Protein AF-A0A821LJR6-F1 (afdb_monomer)

Mean predicted aligned error: 12.1 Å

Foldseek 3Di:
DVVVVVVVVVVVVVVLVVVLVVLVVQLVPDPDPVSVVVSVVVNCVSVVPDPVRVVVVVVVVVVCPVPPDDPDDDD

Structure (mmCIF, N/CA/C/O backbone):
data_AF-A0A821LJR6-F1
#
_entry.id   AF-A0A821LJR6-F1
#
loop_
_atom_site.group_PDB
_atom_site.id
_atom_site.type_symbol
_atom_site.label_atom_i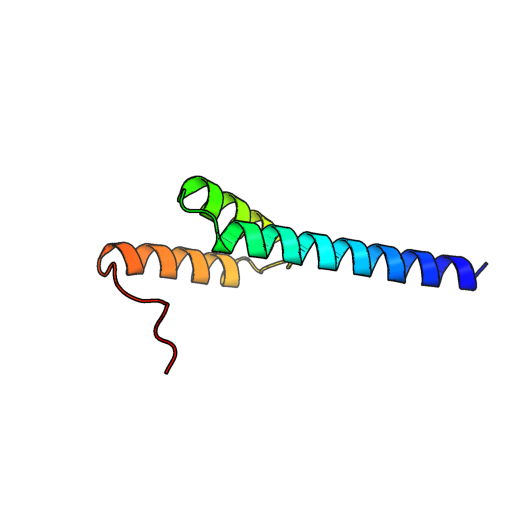d
_atom_site.label_alt_id
_atom_site.label_comp_id
_atom_site.label_asym_id
_atom_site.label_entity_id
_atom_site.label_seq_id
_atom_site.pdbx_PDB_ins_code
_atom_site.Cartn_x
_atom_site.Cartn_y
_atom_site.Cartn_z
_atom_site.occupancy
_atom_site.B_iso_or_equiv
_atom_site.auth_seq_id
_atom_site.auth_comp_id
_atom_site.auth_asym_id
_atom_site.auth_atom_id
_atom_site.pdbx_PDB_model_num
ATOM 1 N N . LYS A 1 1 ? 17.187 -7.684 -33.263 1.00 51.97 1 LYS A N 1
ATOM 2 C CA . LYS A 1 1 ? 17.367 -7.641 -31.786 1.00 51.97 1 LYS A CA 1
ATOM 3 C C . LYS A 1 1 ? 16.594 -6.502 -31.093 1.00 51.97 1 LYS A C 1
ATOM 5 O O . LYS A 1 1 ? 16.364 -6.618 -29.903 1.00 51.97 1 LYS A O 1
ATOM 10 N N . LEU A 1 2 ? 16.128 -5.458 -31.802 1.00 54.47 2 LEU A N 1
ATOM 11 C CA . LEU A 1 2 ? 15.362 -4.340 -31.212 1.00 54.47 2 LEU A CA 1
ATOM 12 C C . LEU A 1 2 ? 13.883 -4.660 -30.879 1.00 54.47 2 LEU A C 1
ATOM 14 O O . LEU A 1 2 ? 13.274 -3.978 -30.065 1.00 54.47 2 LEU A O 1
ATOM 18 N N . SER A 1 3 ? 13.293 -5.676 -31.518 1.00 58.34 3 SER A N 1
ATOM 19 C CA . SER A 1 3 ? 11.887 -6.076 -31.344 1.00 58.34 3 SER A CA 1
ATOM 20 C C . SER A 1 3 ? 11.639 -6.888 -30.068 1.00 58.34 3 SER A C 1
ATOM 22 O O . SER A 1 3 ? 10.641 -6.665 -29.391 1.00 58.34 3 SER A O 1
ATOM 24 N N . THR A 1 4 ? 12.568 -7.769 -29.693 1.00 55.38 4 THR A N 1
ATOM 25 C CA . THR A 1 4 ? 12.496 -8.576 -28.461 1.00 55.38 4 THR A CA 1
ATOM 26 C C . THR A 1 4 ? 12.504 -7.693 -27.209 1.00 55.38 4 THR A C 1
ATOM 28 O O . THR A 1 4 ? 11.680 -7.857 -26.321 1.00 55.38 4 THR A O 1
ATOM 31 N N . GLN A 1 5 ? 13.345 -6.656 -27.201 1.00 54.62 5 GLN A N 1
ATOM 32 C CA . GLN A 1 5 ? 13.533 -5.770 -26.051 1.00 54.62 5 GLN A CA 1
ATOM 33 C C . GLN A 1 5 ? 12.298 -4.908 -25.722 1.00 54.62 5 GLN A C 1
ATOM 35 O O . GLN A 1 5 ? 12.081 -4.564 -24.563 1.00 54.62 5 GLN A O 1
ATOM 40 N N . ARG A 1 6 ? 11.471 -4.564 -26.725 1.00 56.62 6 ARG A N 1
ATOM 41 C CA . ARG A 1 6 ? 10.206 -3.838 -26.499 1.00 56.62 6 ARG A CA 1
ATOM 42 C C . ARG A 1 6 ? 9.127 -4.736 -25.897 1.00 56.62 6 ARG A C 1
ATOM 44 O O . ARG A 1 6 ? 8.410 -4.285 -25.011 1.00 56.62 6 ARG A O 1
ATOM 51 N N . ASN A 1 7 ? 9.040 -5.991 -26.341 1.00 55.56 7 ASN A N 1
ATOM 52 C CA . ASN A 1 7 ? 8.089 -6.962 -25.791 1.00 55.56 7 ASN A CA 1
ATOM 53 C C . ASN A 1 7 ? 8.421 -7.329 -24.337 1.00 55.56 7 ASN A C 1
ATOM 55 O O . ASN A 1 7 ? 7.517 -7.433 -23.509 1.00 55.56 7 ASN A O 1
ATOM 59 N N . ASP A 1 8 ? 9.707 -7.420 -23.996 1.00 59.22 8 ASP A N 1
ATOM 60 C CA . ASP A 1 8 ? 10.143 -7.659 -22.614 1.00 59.22 8 ASP A CA 1
ATOM 61 C C . ASP A 1 8 ? 9.829 -6.473 -21.684 1.00 59.22 8 ASP A C 1
ATOM 63 O O . ASP A 1 8 ? 9.625 -6.652 -20.486 1.00 59.22 8 ASP A O 1
ATOM 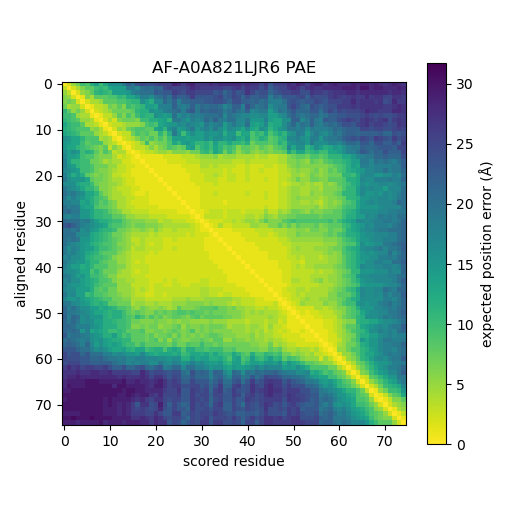67 N N . LEU A 1 9 ? 9.797 -5.245 -22.213 1.00 60.22 9 LEU A N 1
ATOM 68 C CA . LEU A 1 9 ? 9.437 -4.053 -21.441 1.00 60.22 9 LEU A CA 1
ATOM 69 C C . LEU A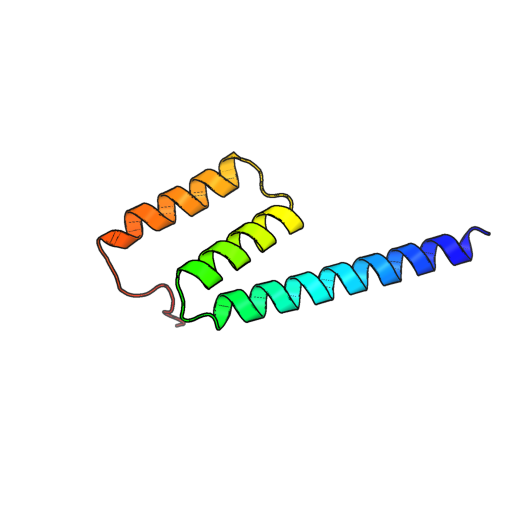 1 9 ? 7.921 -3.969 -21.201 1.00 60.22 9 LEU A C 1
ATO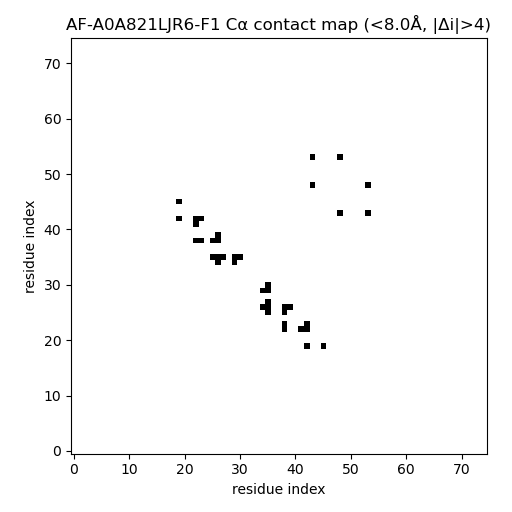M 71 O O . LEU A 1 9 ? 7.489 -3.633 -20.102 1.00 60.22 9 LEU A O 1
ATOM 75 N N . LEU A 1 10 ? 7.123 -4.293 -22.224 1.00 58.84 10 LEU A N 1
ATOM 76 C CA . LEU A 1 10 ? 5.658 -4.333 -22.153 1.00 58.84 10 LEU A CA 1
ATOM 77 C C . LEU A 1 10 ? 5.174 -5.362 -21.128 1.00 58.84 10 LEU A C 1
ATOM 79 O O . LEU A 1 10 ? 4.443 -5.004 -20.211 1.00 58.84 10 LEU A O 1
ATOM 83 N N . THR A 1 11 ? 5.672 -6.594 -21.218 1.00 62.41 11 THR A N 1
ATOM 84 C CA . THR A 1 11 ? 5.322 -7.672 -20.278 1.00 62.41 11 THR A CA 1
ATOM 85 C C . THR A 1 11 ? 5.736 -7.344 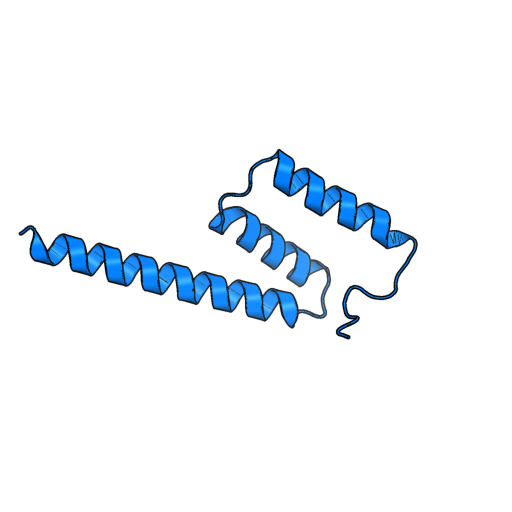-18.842 1.00 62.41 11 THR A C 1
ATOM 87 O O . THR A 1 11 ? 4.948 -7.518 -17.916 1.00 62.41 11 THR A O 1
ATOM 90 N N . LYS A 1 12 ? 6.931 -6.777 -18.624 1.00 62.03 12 LYS A N 1
ATOM 91 C CA . LYS A 1 12 ? 7.358 -6.309 -17.290 1.00 62.03 12 LYS A CA 1
ATOM 92 C C . LYS A 1 12 ? 6.453 -5.214 -16.723 1.00 62.03 12 LYS A C 1
ATOM 94 O O . LYS A 1 12 ? 6.162 -5.230 -15.528 1.00 62.03 12 LYS A O 1
ATOM 99 N N . ASN A 1 13 ? 6.012 -4.276 -17.558 1.00 63.97 13 ASN A N 1
ATOM 100 C CA . ASN A 1 13 ? 5.105 -3.213 -17.131 1.00 63.97 13 ASN A CA 1
ATOM 101 C C . ASN A 1 13 ? 3.708 -3.756 -16.797 1.00 63.97 13 ASN A C 1
ATOM 103 O O . ASN A 1 13 ? 3.139 -3.355 -15.785 1.00 63.97 13 ASN A O 1
ATOM 107 N N . GLU A 1 14 ? 3.184 -4.699 -17.581 1.00 65.88 14 GLU A N 1
ATOM 108 C CA . GLU A 1 14 ? 1.910 -5.376 -17.296 1.00 65.88 14 GLU A CA 1
ATOM 109 C C . GLU A 1 14 ? 1.965 -6.160 -15.978 1.00 65.88 14 GLU A C 1
ATOM 111 O O . GLU A 1 14 ? 1.116 -5.960 -15.108 1.00 65.88 14 GLU A O 1
ATOM 116 N N . HIS A 1 15 ? 3.020 -6.954 -15.764 1.00 67.19 15 HIS A N 1
ATOM 117 C CA . HIS A 1 15 ? 3.222 -7.681 -14.508 1.00 67.19 15 HIS A CA 1
ATOM 118 C C . HIS A 1 15 ? 3.341 -6.750 -13.292 1.00 67.19 15 HIS A C 1
ATOM 120 O O . HIS A 1 15 ? 2.811 -7.061 -12.224 1.00 67.19 15 HIS A O 1
ATOM 126 N N . ASN A 1 16 ? 3.986 -5.589 -13.448 1.00 78.44 16 ASN A N 1
ATOM 127 C CA . ASN A 1 16 ? 4.044 -4.578 -12.391 1.00 78.44 16 ASN A CA 1
ATOM 128 C C . ASN A 1 16 ? 2.661 -4.001 -12.066 1.00 78.44 16 ASN A C 1
ATOM 130 O O . ASN A 1 16 ? 2.334 -3.809 -10.895 1.00 78.44 16 ASN A O 1
ATOM 134 N N . ILE A 1 17 ? 1.835 -3.741 -13.080 1.00 86.62 17 ILE A N 1
ATOM 135 C CA . ILE A 1 17 ? 0.483 -3.207 -12.888 1.00 86.62 17 ILE A CA 1
ATOM 136 C C . ILE A 1 17 ? -0.429 -4.231 -12.208 1.00 86.62 17 ILE A C 1
ATOM 138 O O . ILE A 1 17 ? -1.163 -3.870 -11.286 1.00 86.62 17 ILE A O 1
ATOM 142 N N . ASP A 1 18 ? -0.371 -5.500 -12.603 1.00 87.94 18 ASP A N 1
ATOM 143 C CA . ASP A 1 18 ? -1.181 -6.546 -11.970 1.00 87.94 18 ASP A CA 1
ATOM 144 C C . ASP A 1 18 ? -0.767 -6.797 -10.518 1.00 87.94 18 ASP A C 1
ATOM 146 O O . ASP A 1 18 ? -1.622 -6.974 -9.645 1.00 87.94 18 ASP A O 1
ATOM 150 N N . TYR A 1 19 ? 0.530 -6.694 -10.220 1.00 86.31 19 TYR A N 1
ATOM 151 C CA . TYR A 1 19 ? 1.010 -6.717 -8.843 1.00 86.31 19 TYR A CA 1
ATOM 152 C C . TYR A 1 19 ? 0.454 -5.544 -8.018 1.00 86.31 19 TYR A C 1
ATOM 154 O O . TYR A 1 19 ? -0.074 -5.762 -6.926 1.00 86.31 19 TYR A O 1
ATOM 162 N N . ILE A 1 20 ? 0.487 -4.314 -8.548 1.00 89.75 20 ILE A N 1
ATOM 163 C CA . ILE A 1 20 ? -0.075 -3.132 -7.869 1.00 89.75 20 ILE A CA 1
ATOM 164 C C . ILE A 1 20 ? -1.573 -3.310 -7.594 1.00 89.75 20 ILE A C 1
ATOM 166 O O . ILE A 1 20 ? -2.021 -3.028 -6.480 1.00 89.75 20 ILE A O 1
ATOM 170 N N . LYS A 1 21 ? -2.346 -3.809 -8.571 1.00 91.69 21 LYS A N 1
ATOM 171 C CA . LYS A 1 21 ? -3.784 -4.084 -8.398 1.00 91.69 21 LYS A CA 1
ATOM 172 C C . LYS A 1 21 ? -4.029 -5.062 -7.251 1.00 91.69 21 LYS A C 1
ATOM 174 O O . LYS A 1 21 ? -4.890 -4.796 -6.416 1.00 91.69 21 LYS A O 1
ATOM 179 N N . ASN A 1 22 ? -3.256 -6.146 -7.176 1.00 92.19 22 ASN A N 1
ATOM 180 C CA . ASN A 1 22 ? -3.394 -7.136 -6.108 1.00 92.19 22 ASN A CA 1
ATOM 181 C C . ASN A 1 22 ? -3.089 -6.534 -4.735 1.00 92.19 22 ASN A C 1
ATOM 183 O O . ASN A 1 22 ? -3.892 -6.675 -3.813 1.00 92.19 22 ASN A O 1
ATOM 187 N N . VAL A 1 23 ? -1.974 -5.810 -4.595 1.00 90.62 23 VAL A N 1
ATOM 188 C CA . VAL A 1 23 ? -1.621 -5.153 -3.324 1.00 90.62 23 VAL A CA 1
ATOM 189 C C . VAL A 1 23 ? -2.709 -4.154 -2.910 1.00 90.62 23 VAL A C 1
ATOM 191 O O . VAL A 1 23 ? -3.102 -4.114 -1.742 1.00 90.62 23 VAL A O 1
ATOM 194 N N . PHE A 1 24 ? -3.247 -3.386 -3.860 1.00 92.50 24 PHE A N 1
ATOM 195 C CA . PHE A 1 24 ? -4.326 -2.433 -3.600 1.00 92.50 24 PHE A CA 1
ATOM 196 C C . PHE A 1 24 ? -5.630 -3.122 -3.180 1.00 92.50 24 PHE A C 1
ATOM 198 O O . PHE A 1 24 ? -6.271 -2.705 -2.216 1.00 92.50 24 PHE A O 1
ATOM 205 N N . TYR A 1 25 ? -6.000 -4.216 -3.846 1.00 92.62 25 TYR A N 1
ATOM 206 C CA . TYR A 1 25 ? -7.179 -5.005 -3.496 1.00 92.62 25 TYR A CA 1
ATOM 207 C C . TYR A 1 25 ? -7.067 -5.599 -2.084 1.00 92.62 25 TYR A C 1
ATOM 209 O O . TYR A 1 25 ? -7.986 -5.464 -1.274 1.00 92.62 25 TYR A O 1
ATOM 217 N N . HIS A 1 26 ? -5.906 -6.167 -1.741 1.00 90.19 26 HIS A N 1
ATOM 218 C CA . HIS A 1 26 ? -5.641 -6.673 -0.394 1.00 90.19 26 HIS A CA 1
ATOM 219 C C . HIS A 1 26 ? -5.651 -5.566 0.663 1.00 90.19 26 HIS A C 1
ATOM 221 O O . HIS A 1 26 ? -6.154 -5.789 1.763 1.00 90.19 26 HIS A O 1
ATOM 227 N N . TYR A 1 27 ? -5.161 -4.364 0.342 1.00 90.75 27 TYR A N 1
ATOM 228 C CA . TYR A 1 27 ? -5.259 -3.211 1.238 1.00 90.75 27 TYR A CA 1
ATOM 229 C C . TYR A 1 27 ? -6.717 -2.835 1.549 1.00 90.75 27 TYR A C 1
ATOM 231 O O . TYR A 1 27 ? -7.051 -2.580 2.709 1.00 90.75 27 TYR A O 1
ATOM 239 N N . LEU A 1 28 ? -7.593 -2.824 0.537 1.00 90.81 28 LEU A N 1
ATOM 240 C CA . LEU A 1 28 ? -9.008 -2.479 0.709 1.00 90.81 28 LEU A CA 1
ATOM 241 C C . LEU A 1 28 ? -9.768 -3.517 1.543 1.00 90.81 28 LEU A C 1
ATOM 243 O O . LEU A 1 28 ? -10.563 -3.137 2.403 1.00 90.81 28 LEU A O 1
ATOM 247 N N . LEU A 1 29 ? -9.502 -4.806 1.317 1.00 90.94 29 LEU A N 1
ATOM 248 C CA . LEU A 1 29 ? -10.194 -5.904 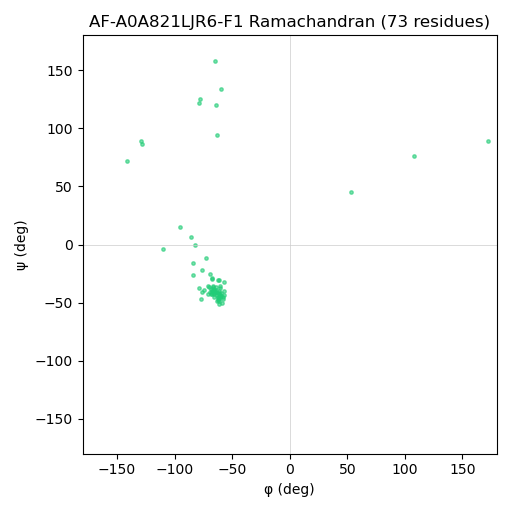2.001 1.00 90.94 29 LEU A CA 1
ATOM 249 C C . LEU A 1 29 ? -9.620 -6.262 3.374 1.00 90.94 29 LEU A C 1
ATOM 251 O O . LEU A 1 29 ? -10.270 -6.969 4.143 1.00 90.94 29 LEU A O 1
ATOM 255 N N . ALA A 1 30 ? -8.404 -5.823 3.695 1.00 89.75 30 ALA A N 1
ATOM 256 C CA . ALA A 1 30 ? -7.783 -6.158 4.96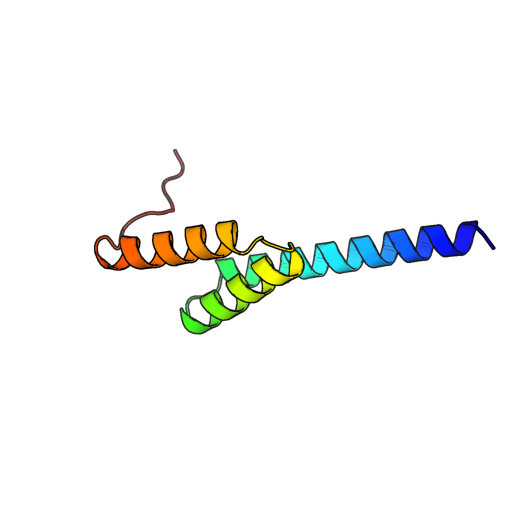6 1.00 89.75 30 ALA A CA 1
ATOM 257 C C . ALA A 1 30 ? -8.573 -5.553 6.141 1.00 89.75 30 ALA A C 1
ATOM 259 O O . ALA A 1 30 ? -8.713 -4.335 6.270 1.00 89.75 30 ALA A O 1
ATOM 260 N N . ASN A 1 31 ? -9.065 -6.415 7.030 1.00 87.44 31 ASN A N 1
ATOM 261 C CA . ASN A 1 31 ? -9.690 -5.998 8.289 1.00 87.44 31 ASN A CA 1
ATOM 262 C C . ASN A 1 31 ? -8.650 -5.749 9.388 1.00 87.44 31 ASN A C 1
ATOM 264 O O . ASN A 1 31 ? -8.878 -4.935 10.277 1.00 87.44 31 ASN A O 1
ATOM 268 N N . ASP A 1 32 ? -7.497 -6.412 9.296 1.00 89.56 32 ASP A N 1
ATOM 269 C CA . ASP A 1 32 ? -6.386 -6.232 10.222 1.00 89.56 32 ASP A CA 1
ATOM 270 C C . ASP A 1 32 ? -5.606 -4.946 9.900 1.00 89.56 32 ASP A C 1
ATOM 272 O O . ASP A 1 32 ? -5.118 -4.732 8.783 1.00 89.56 32 ASP A O 1
ATOM 276 N N . THR A 1 33 ? -5.470 -4.094 10.915 1.00 85.00 33 THR A N 1
ATOM 277 C CA . THR A 1 33 ? -4.700 -2.851 10.880 1.00 85.00 33 THR A CA 1
ATOM 278 C C . THR A 1 33 ? -3.237 -3.082 10.495 1.00 85.00 33 THR A C 1
ATOM 280 O O . THR A 1 33 ? -2.697 -2.309 9.700 1.00 85.00 33 THR A O 1
ATOM 283 N N . GLN A 1 34 ? -2.595 -4.143 10.993 1.00 87.00 34 GLN A N 1
ATOM 284 C CA . GLN A 1 34 ? -1.206 -4.481 10.672 1.00 87.00 34 GLN A CA 1
ATOM 285 C C . GLN A 1 34 ? -1.062 -4.859 9.196 1.00 87.00 34 GLN A C 1
ATOM 287 O O . GLN A 1 34 ? -0.179 -4.344 8.509 1.00 87.00 34 GLN A O 1
ATOM 292 N N . VAL A 1 35 ? -1.974 -5.685 8.676 1.00 85.88 35 VAL A N 1
ATOM 293 C CA . VAL A 1 35 ? -1.988 -6.059 7.253 1.00 85.88 35 VAL A CA 1
ATOM 294 C C . VAL A 1 35 ? -2.222 -4.827 6.378 1.00 85.88 35 VAL A C 1
ATOM 296 O O . VAL A 1 35 ? -1.490 -4.619 5.409 1.00 85.88 35 VAL A O 1
ATOM 299 N N . LYS A 1 36 ? -3.159 -3.945 6.755 1.00 89.00 36 LYS A N 1
ATOM 300 C CA . LYS A 1 36 ? -3.367 -2.658 6.070 1.00 89.00 36 LYS A CA 1
ATOM 301 C C . LYS A 1 36 ? -2.103 -1.801 6.048 1.00 89.00 36 LYS A C 1
ATOM 303 O O . LYS A 1 36 ? -1.777 -1.233 5.009 1.00 89.00 36 LYS A O 1
ATOM 308 N N . HIS A 1 37 ? -1.374 -1.706 7.159 1.00 87.56 37 HIS A N 1
ATOM 309 C CA . HIS A 1 37 ? -0.108 -0.969 7.205 1.00 87.56 37 HIS A CA 1
ATOM 310 C C . HIS A 1 37 ? 0.945 -1.562 6.267 1.00 87.56 37 HIS A C 1
ATOM 312 O O . HIS A 1 37 ? 1.567 -0.820 5.507 1.00 87.56 37 HIS A O 1
ATOM 318 N N . THR A 1 38 ? 1.115 -2.883 6.278 1.00 90.00 38 THR A N 1
ATOM 319 C CA . THR A 1 38 ? 2.069 -3.563 5.395 1.00 90.00 38 THR A CA 1
ATOM 320 C C . THR A 1 38 ? 1.737 -3.322 3.923 1.00 90.00 38 THR A C 1
ATOM 322 O O . THR A 1 38 ? 2.624 -2.960 3.151 1.00 90.00 38 THR A O 1
ATOM 325 N N . MET A 1 39 ? 0.461 -3.434 3.537 1.00 91.62 39 MET A N 1
ATOM 326 C CA . MET A 1 39 ? 0.043 -3.197 2.150 1.00 91.62 39 MET A CA 1
ATOM 327 C C . MET A 1 39 ? 0.178 -1.721 1.747 1.00 91.62 39 MET A C 1
ATOM 329 O O . MET A 1 39 ? 0.638 -1.431 0.645 1.00 91.62 39 MET A O 1
ATOM 333 N N . ALA A 1 40 ? -0.127 -0.776 2.643 1.00 87.88 40 ALA A N 1
ATOM 334 C CA . ALA A 1 40 ? 0.104 0.649 2.393 1.00 87.88 40 ALA A CA 1
ATOM 335 C C . ALA A 1 40 ? 1.595 0.963 2.174 1.00 87.88 40 ALA A C 1
ATOM 337 O O . ALA A 1 40 ? 1.944 1.693 1.246 1.00 87.88 40 ALA A O 1
ATOM 338 N N . ASN A 1 41 ? 2.484 0.374 2.979 1.00 87.88 41 ASN A N 1
ATOM 339 C CA . ASN A 1 41 ? 3.933 0.526 2.825 1.00 87.88 41 ASN A CA 1
ATOM 340 C C . ASN A 1 41 ? 4.440 -0.069 1.507 1.00 87.88 41 ASN A C 1
ATOM 342 O O . ASN A 1 41 ? 5.293 0.533 0.846 1.00 87.88 41 ASN A O 1
ATOM 346 N N . ALA A 1 42 ? 3.892 -1.216 1.098 1.00 88.50 42 ALA A N 1
ATOM 347 C CA . ALA A 1 42 ? 4.189 -1.812 -0.198 1.00 88.50 42 ALA A CA 1
ATOM 348 C C . ALA A 1 42 ? 3.764 -0.879 -1.344 1.00 88.50 42 ALA A C 1
ATOM 350 O O . ALA A 1 42 ? 4.591 -0.570 -2.200 1.00 88.50 42 ALA A O 1
ATOM 351 N N . LEU A 1 43 ? 2.538 -0.340 -1.317 1.00 88.81 43 LEU A N 1
ATOM 352 C CA . LEU A 1 43 ? 2.050 0.616 -2.324 1.00 88.81 43 LEU A CA 1
ATOM 353 C C . LEU A 1 43 ? 2.928 1.867 -2.411 1.00 88.81 43 LEU A C 1
ATOM 355 O O . LEU A 1 43 ? 3.338 2.251 -3.503 1.00 88.81 43 LEU A O 1
ATOM 359 N N . MET A 1 44 ? 3.273 2.467 -1.270 1.00 88.31 44 MET A N 1
ATOM 360 C CA . MET A 1 44 ? 4.150 3.644 -1.226 1.00 88.31 44 MET A CA 1
ATOM 361 C C . MET A 1 44 ? 5.549 3.357 -1.789 1.00 88.31 44 MET A C 1
ATOM 363 O O . MET A 1 44 ? 6.192 4.254 -2.330 1.00 88.31 44 MET A O 1
ATOM 367 N N . THR A 1 45 ? 6.033 2.121 -1.656 1.00 86.25 45 THR A N 1
ATOM 368 C CA . THR A 1 45 ? 7.337 1.705 -2.189 1.00 86.25 45 THR A CA 1
ATOM 369 C C . THR A 1 45 ? 7.276 1.471 -3.694 1.00 86.25 45 THR A C 1
ATOM 371 O O . THR A 1 45 ? 8.122 1.992 -4.415 1.00 86.25 45 THR A O 1
ATOM 374 N N . ILE A 1 46 ? 6.259 0.749 -4.175 1.00 85.69 46 ILE A N 1
ATOM 375 C CA . ILE A 1 46 ? 6.091 0.427 -5.600 1.00 85.69 46 ILE A CA 1
ATOM 376 C C . ILE A 1 46 ? 5.809 1.690 -6.423 1.00 85.69 46 ILE A C 1
ATOM 378 O O . ILE A 1 46 ? 6.320 1.842 -7.527 1.00 85.69 46 ILE A O 1
ATOM 382 N N . LEU A 1 47 ? 5.019 2.617 -5.877 1.00 86.94 47 LEU A N 1
ATOM 383 C CA . LEU A 1 47 ? 4.682 3.882 -6.532 1.00 86.94 47 LEU A CA 1
ATOM 384 C C . LEU A 1 47 ? 5.726 4.983 -6.290 1.00 86.94 47 LEU A C 1
ATOM 386 O O . LEU A 1 47 ? 5.503 6.123 -6.684 1.00 86.94 47 LEU A O 1
ATOM 390 N N . HIS A 1 48 ? 6.853 4.659 -5.643 1.00 86.50 48 HIS A N 1
ATOM 391 C CA . HIS A 1 48 ? 7.962 5.583 -5.389 1.00 86.50 48 HIS A CA 1
ATOM 392 C C . HIS A 1 48 ? 7.549 6.897 -4.704 1.00 86.50 48 HIS A C 1
ATOM 394 O O . HIS A 1 48 ? 8.007 7.976 -5.078 1.00 86.50 48 HIS A O 1
ATOM 400 N N . PHE A 1 49 ? 6.708 6.812 -3.670 1.00 85.44 49 PHE A N 1
ATOM 401 C CA . PHE A 1 49 ? 6.274 7.992 -2.922 1.00 85.44 49 PHE A CA 1
ATOM 402 C C . PHE A 1 49 ? 7.479 8.712 -2.316 1.00 85.44 49 PHE A C 1
ATOM 404 O O . PHE A 1 49 ? 8.341 8.098 -1.671 1.00 85.44 49 PHE A O 1
ATOM 411 N N . SER A 1 50 ? 7.500 10.031 -2.470 1.00 82.69 50 SER A N 1
ATOM 412 C CA . SER A 1 50 ? 8.481 10.887 -1.820 1.00 82.69 50 SER A CA 1
ATOM 413 C C . SER A 1 50 ? 8.314 10.850 -0.301 1.00 82.69 50 SER A C 1
ATOM 415 O O . SER A 1 50 ? 7.244 10.564 0.245 1.00 82.69 50 SER A O 1
ATOM 417 N N . THR A 1 51 ? 9.376 11.199 0.419 1.00 80.12 51 THR A N 1
ATOM 418 C CA . THR A 1 51 ? 9.349 11.296 1.886 1.00 80.12 51 THR A CA 1
ATOM 419 C C . THR A 1 51 ? 8.280 12.272 2.388 1.00 80.12 51 THR A C 1
ATOM 421 O O . THR A 1 51 ? 7.669 12.029 3.427 1.00 80.12 51 THR A O 1
ATOM 424 N N . LYS A 1 52 ? 7.988 13.334 1.623 1.00 83.06 52 LYS A N 1
ATOM 425 C CA . LYS A 1 52 ? 6.923 14.304 1.924 1.00 83.06 52 LYS A CA 1
ATOM 426 C C . LYS A 1 52 ? 5.526 13.692 1.798 1.00 83.06 52 LYS A C 1
ATOM 428 O O . LYS A 1 52 ? 4.676 13.934 2.651 1.00 83.06 52 LYS A O 1
ATOM 433 N N . GLU A 1 53 ? 5.287 12.896 0.758 1.00 80.38 53 GLU A N 1
ATOM 434 C CA . GLU A 1 53 ? 4.000 12.216 0.547 1.00 80.38 53 GLU A CA 1
ATOM 435 C C . GLU A 1 53 ? 3.755 11.143 1.609 1.00 80.38 53 GLU A C 1
ATOM 437 O O . GLU A 1 53 ? 2.650 11.063 2.147 1.00 80.38 53 GLU A O 1
ATOM 442 N N . LYS A 1 54 ? 4.800 10.392 1.984 1.00 80.44 54 LYS A N 1
ATOM 443 C CA . LYS A 1 54 ? 4.741 9.429 3.096 1.00 80.44 54 LYS A CA 1
ATOM 444 C C . LYS A 1 54 ? 4.368 10.115 4.412 1.00 80.44 54 LYS A C 1
ATOM 446 O O . LYS A 1 54 ? 3.393 9.725 5.048 1.00 80.44 54 LYS A O 1
ATOM 451 N N . ALA A 1 55 ? 5.061 11.202 4.761 1.00 79.75 55 ALA A N 1
ATOM 452 C CA . ALA A 1 55 ? 4.787 11.962 5.983 1.00 79.75 55 ALA A CA 1
ATOM 453 C C . ALA A 1 55 ? 3.361 12.547 6.018 1.00 79.75 55 ALA A C 1
ATOM 455 O O . ALA A 1 55 ? 2.722 12.587 7.072 1.00 79.75 55 ALA A O 1
ATOM 456 N N . LYS A 1 56 ? 2.821 12.974 4.868 1.00 81.12 56 LYS A N 1
ATOM 457 C CA . LYS A 1 56 ? 1.434 13.455 4.760 1.00 81.12 56 LYS A CA 1
ATOM 458 C C . LYS A 1 56 ? 0.411 12.348 5.045 1.00 81.12 56 LYS A C 1
ATOM 460 O O . LYS A 1 56 ? -0.589 12.600 5.710 1.00 81.12 56 LYS A O 1
ATOM 465 N N . ILE A 1 57 ? 0.659 11.129 4.571 1.00 77.50 57 ILE A N 1
ATOM 466 C CA . ILE A 1 57 ? -0.226 9.980 4.813 1.00 77.50 57 ILE A CA 1
ATOM 467 C C . ILE A 1 57 ? -0.153 9.532 6.275 1.00 77.50 57 ILE A C 1
ATOM 469 O O . ILE A 1 57 ? -1.182 9.265 6.897 1.00 77.50 57 ILE A O 1
ATOM 473 N N . GLU A 1 58 ? 1.049 9.489 6.848 1.00 75.44 58 GLU A N 1
ATOM 474 C CA . GLU A 1 58 ? 1.252 9.111 8.250 1.00 75.44 58 GLU A CA 1
ATOM 475 C C . GLU A 1 58 ? 0.632 10.126 9.221 1.00 75.44 58 GLU A C 1
ATOM 477 O O . GLU A 1 58 ? -0.041 9.733 10.175 1.00 75.44 58 GLU A O 1
ATOM 482 N N . SER A 1 59 ? 0.776 11.426 8.949 1.00 74.12 59 SER A N 1
ATOM 483 C CA . SER A 1 59 ? 0.151 12.486 9.758 1.00 74.12 59 SER A CA 1
ATOM 484 C C . SER A 1 59 ? -1.379 12.472 9.676 1.00 74.12 59 SER A C 1
ATOM 486 O O . SER A 1 59 ? -2.037 12.605 10.707 1.00 74.12 59 SER A O 1
ATOM 488 N N . GLN A 1 60 ? -1.961 12.211 8.498 1.00 68.00 60 GLN A N 1
ATOM 489 C CA . GLN A 1 60 ? -3.413 12.020 8.356 1.00 68.00 60 GLN A CA 1
ATOM 490 C C . GLN A 1 60 ? -3.934 10.805 9.140 1.00 68.00 60 GLN A C 1
ATOM 492 O O . GLN A 1 60 ? -5.070 10.804 9.622 1.00 68.00 60 GLN A O 1
ATOM 497 N N . LYS A 1 61 ? -3.103 9.770 9.305 1.00 62.41 61 LYS A N 1
ATOM 498 C CA . LYS A 1 61 ? -3.454 8.585 10.091 1.00 62.41 61 LYS A CA 1
ATOM 499 C C . LYS A 1 61 ? -3.503 8.881 11.593 1.00 62.41 61 LYS A C 1
ATOM 501 O O . LYS A 1 61 ? -4.377 8.354 12.276 1.00 62.41 61 LYS A O 1
ATOM 506 N N . GLN A 1 62 ? -2.623 9.752 12.092 1.00 55.47 62 GLN A N 1
ATOM 507 C CA . GLN A 1 62 ? -2.617 10.178 13.498 1.00 55.47 62 GLN A CA 1
ATOM 508 C C . GLN A 1 62 ? -3.820 11.070 13.839 1.00 55.47 62 GLN A C 1
ATOM 510 O O . GLN A 1 62 ? -4.413 10.917 14.905 1.00 55.47 62 GLN A O 1
ATOM 515 N N . THR A 1 63 ? -4.251 11.940 12.920 1.00 52.66 63 THR A N 1
ATOM 516 C CA . THR A 1 63 ? -5.417 12.815 13.143 1.00 52.66 63 THR A CA 1
ATOM 517 C C . THR A 1 63 ? -6.755 12.070 13.176 1.00 52.66 63 THR A C 1
ATOM 519 O O . THR A 1 63 ? -7.679 12.518 13.847 1.00 52.66 63 THR A O 1
ATOM 522 N N . ASN A 1 64 ? -6.860 10.903 12.531 1.00 49.62 64 ASN A N 1
ATOM 523 C CA . ASN A 1 64 ? -8.088 10.095 12.536 1.00 49.62 64 ASN A CA 1
ATOM 524 C C . ASN A 1 64 ? -8.249 9.212 13.793 1.00 49.62 64 ASN A C 1
ATOM 526 O O . ASN A 1 64 ? -9.258 8.523 13.928 1.00 49.62 64 ASN A O 1
ATOM 530 N N . SER A 1 65 ? -7.300 9.245 14.740 1.00 45.66 65 SER A N 1
ATOM 531 C CA . SER A 1 65 ? -7.401 8.525 16.021 1.00 45.66 65 SER A CA 1
ATOM 532 C C . SER A 1 65 ? -8.416 9.142 16.999 1.00 45.66 65 SER A C 1
ATOM 534 O O . SER A 1 65 ? -8.735 8.502 17.999 1.00 45.66 65 SER A O 1
ATOM 536 N N . LEU A 1 66 ? -8.930 10.353 16.739 1.00 46.12 66 LEU A N 1
ATOM 537 C CA . LEU A 1 66 ? -9.973 10.993 17.559 1.00 46.12 66 LEU A CA 1
ATOM 538 C C . LEU A 1 66 ? -11.347 11.091 16.876 1.00 46.12 66 LEU A C 1
ATOM 540 O O . LEU A 1 66 ? -12.315 11.490 17.517 1.00 46.12 66 LEU A O 1
ATOM 544 N N . THR A 1 67 ? -11.475 10.682 15.613 1.00 49.94 67 THR A N 1
ATOM 545 C CA . THR A 1 67 ? -12.750 10.687 14.879 1.00 49.94 67 THR A CA 1
ATOM 546 C C . THR A 1 67 ? -12.852 9.446 13.993 1.00 49.94 67 THR A C 1
ATOM 548 O O . THR A 1 67 ? -12.766 9.493 12.767 1.00 49.94 67 THR A O 1
ATOM 551 N N . SER A 1 68 ? -13.044 8.285 14.622 1.00 46.94 68 SER A N 1
ATOM 552 C CA . SER A 1 68 ? -13.480 7.083 13.907 1.00 46.94 68 SER A CA 1
ATOM 553 C C . SER A 1 68 ? -14.872 7.323 13.314 1.00 46.94 68 SER A C 1
ATOM 555 O O . SER A 1 68 ? -15.881 7.114 13.984 1.00 46.94 68 SER A O 1
ATOM 557 N N . GLY A 1 69 ? -14.932 7.748 12.052 1.00 46.16 69 GLY A N 1
ATOM 558 C CA . GLY A 1 69 ? -16.183 7.798 11.303 1.00 46.16 69 GLY A CA 1
ATOM 559 C C . GLY A 1 69 ? -16.077 8.484 9.946 1.00 46.16 69 GLY A C 1
ATOM 560 O O . GLY A 1 69 ? -16.374 9.665 9.831 1.00 46.16 69 GLY A O 1
ATOM 561 N N . GLY A 1 70 ? -15.750 7.713 8.904 1.00 45.94 70 GLY A N 1
ATOM 562 C CA . GLY A 1 70 ? -16.260 7.986 7.554 1.00 45.94 70 GLY A CA 1
ATOM 563 C C . GLY A 1 70 ? -15.268 8.538 6.530 1.00 45.94 70 GLY A C 1
ATOM 564 O O . GLY A 1 70 ? -15.356 9.694 6.141 1.00 45.94 70 GLY A O 1
ATOM 565 N N . TRP A 1 71 ? -14.398 7.676 5.992 1.00 48.06 71 TRP A N 1
ATOM 566 C CA . TRP A 1 71 ? -13.771 7.883 4.669 1.00 48.06 71 TRP A CA 1
ATOM 567 C C . TRP A 1 71 ? -14.526 7.156 3.537 1.00 48.06 71 TRP A C 1
ATOM 5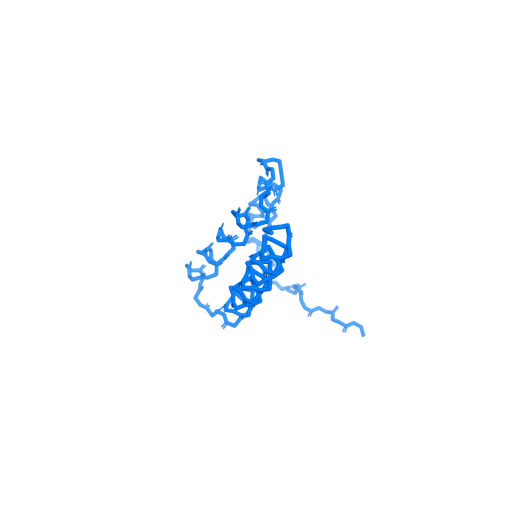69 O O . TRP A 1 71 ? -14.029 7.033 2.424 1.00 48.06 71 TRP A O 1
ATOM 579 N N . PHE A 1 72 ? -15.759 6.720 3.800 1.00 46.72 72 PHE A N 1
ATOM 580 C CA . PHE A 1 72 ? -16.690 6.231 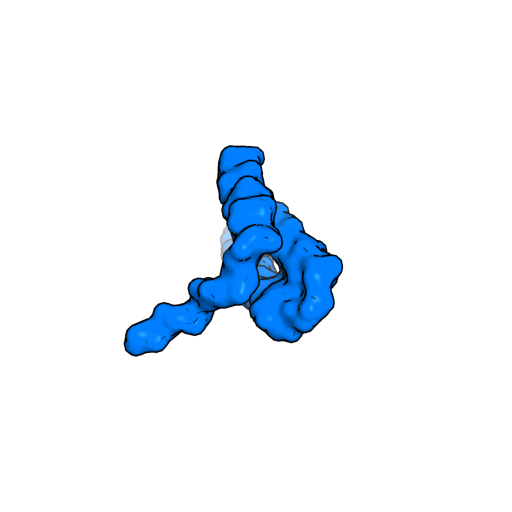2.788 1.00 46.72 72 PHE A CA 1
ATOM 581 C C . PHE A 1 72 ? -18.014 6.975 2.940 1.00 46.72 72 PHE A C 1
ATOM 583 O O . PHE A 1 72 ? -18.903 6.542 3.664 1.00 46.72 72 PHE A O 1
ATOM 590 N N . ASN A 1 73 ? -18.117 8.133 2.293 1.00 37.38 73 ASN A N 1
ATOM 591 C CA . ASN A 1 73 ? -19.402 8.755 2.010 1.00 37.38 73 ASN A CA 1
ATOM 592 C C . ASN A 1 73 ? -19.410 9.088 0.517 1.00 37.38 73 ASN A C 1
ATOM 594 O O . ASN A 1 73 ? -18.898 10.119 0.082 1.00 37.38 73 ASN A O 1
ATOM 598 N N . TYR A 1 74 ? -19.872 8.124 -0.272 1.00 45.41 74 TYR A N 1
ATOM 599 C CA . TYR A 1 74 ? -20.215 8.311 -1.676 1.00 45.41 74 TYR A CA 1
ATOM 600 C C . TYR A 1 74 ? -21.595 8.977 -1.701 1.00 45.41 74 TYR A C 1
ATOM 602 O O . TYR A 1 74 ? -22.533 8.449 -1.105 1.00 45.41 74 TYR A O 1
ATOM 610 N N . LYS A 1 75 ? -21.678 10.155 -2.329 1.00 37.22 75 LYS A N 1
ATOM 611 C CA . LYS A 1 75 ? -22.951 10.775 -2.717 1.00 37.22 75 LYS A CA 1
ATOM 612 C C . LYS A 1 75 ? -23.654 9.938 -3.777 1.00 37.22 75 LYS A C 1
ATOM 614 O O . LYS A 1 75 ? -22.930 9.371 -4.626 1.00 37.22 75 LYS A O 1
#

Solvent-accessible surface area (backbone atoms only — not comparable to full-atom values): 4500 Å² total; per-residue (Å²): 122,75,67,62,60,52,54,57,49,52,52,54,52,50,54,51,50,55,50,50,52,51,44,52,52,50,33,73,68,40,84,50,68,68,59,28,51,54,31,49,53,48,49,42,58,78,70,62,55,49,73,66,58,50,50,52,55,54,53,54,55,62,66,44,75,82,56,88,76,76,97,77,80,82,131

pLDDT: mean 72.95, std 17.2, range [37.22, 92.62]

Radius of gyration: 16.92 Å; Cα contacts (8 Å, |Δi|>4): 20; chains: 1; bounding box: 40×23×49 Å

Nearest PDB structures (foldseek):
  7s5c-assembly1_I  TM=6.170E-01  e=9.774E+00  Myxococcus xanthus
  2crb-assembly1_A  TM=3.831E-01  e=4.854E+00  Mus musculus
  7vzr-assembly1_A  TM=2.627E-01  e=5.206E+00  Chloracidobacterium thermophilum B

Sequence (75 aa):
KLSTQRNDLLTKNEHNIDYIKNVFYHYLLANDTQVKHTMANALMTILHFSTKEKAKIESQKQTNSLTSGGWFNYK

Secondary structure (DSSP, 8-state):
-HHHHHHHHHHHHHHHHHHHHHHHHHHHH--SHHHHHHHHHHHHHHTT--HHHHHHHHHHHHHTTS----S----